Protein AF-A0A2V5UMR7-F1 (afdb_monomer_lite)

Radius of gyration: 14.41 Å; chains: 1; bounding box: 33×26×41 Å

Foldseek 3Di:
DPFDWDQLVRFPPVVNVQVLVQDVQKDDPVLSVVNRGDTFTKDKAFLVQDDDDDDDPDPVLVVVLVVCAPDDDTAFEAAVQFGADDNSVSVNCVVVVHGITIHTHPCVSVTDGDDHGSDGGD

Secondary structure (DSSP, 8-state):
----EEEGGGS-HHHHHHHHHHHHHHS-HHHHHHHHH-EEE-EEEEGGGS---PPP-SHHHHHHHHTTTTS-PPPEEEETTEEEE-HHHHHHHHHTT-SEEEEEEGGGGT----S--SEE--

Sequence (122 aa):
MRHRTCFFANLPFDLQVLIGDLVELAVDEAASRKLWLHAFRLHEIALTRFPHVALCGDYRDAGYTAKMLGRRLPPVVLCGDQWWDGRHRVYIARVEGKTRITAIDLKELGFRVPGEPLGILR

Structure (mmCIF, N/CA/C/O backbone):
data_AF-A0A2V5UMR7-F1
#
_entry.id   AF-A0A2V5UMR7-F1
#
loop_
_atom_site.group_PDB
_atom_site.id
_atom_site.type_symbol
_atom_site.label_atom_id
_atom_site.label_alt_id
_atom_site.label_comp_id
_atom_site.label_asym_id
_atom_site.label_entity_id
_atom_site.label_seq_id
_atom_site.pdbx_PDB_ins_code
_atom_site.Cartn_x
_atom_site.Cartn_y
_atom_site.Cartn_z
_atom_site.occupancy
_atom_site.B_iso_or_equiv
_atom_site.auth_seq_id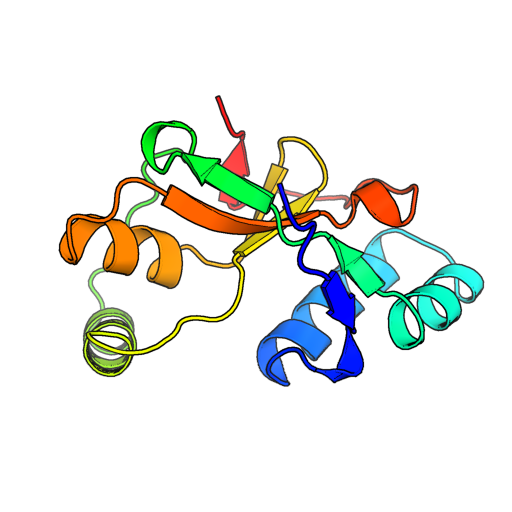
_atom_site.auth_comp_id
_atom_site.auth_asym_id
_atom_site.auth_atom_id
_atom_site.pdbx_PDB_model_num
ATOM 1 N N . MET A 1 1 ? -18.201 6.572 -10.270 1.00 43.62 1 MET A N 1
ATOM 2 C CA . MET A 1 1 ? -17.171 6.671 -9.209 1.00 43.62 1 MET A CA 1
ATOM 3 C C . MET A 1 1 ? -15.983 7.435 -9.777 1.00 43.62 1 MET A C 1
ATOM 5 O O . MET A 1 1 ? -15.536 7.081 -10.857 1.00 43.62 1 MET A O 1
ATOM 9 N N . ARG A 1 2 ? -15.510 8.514 -9.137 1.00 46.09 2 ARG A N 1
ATOM 10 C CA . ARG A 1 2 ? -14.299 9.214 -9.606 1.00 46.09 2 ARG A CA 1
ATOM 11 C C . ARG A 1 2 ? -13.091 8.340 -9.271 1.00 46.09 2 ARG A C 1
ATOM 13 O O . ARG A 1 2 ? -12.781 8.183 -8.093 1.00 46.09 2 ARG A O 1
ATOM 20 N N . HIS A 1 3 ? -12.445 7.761 -10.279 1.00 56.34 3 HIS A N 1
ATOM 21 C CA . HIS A 1 3 ? -11.174 7.066 -10.091 1.00 56.34 3 HIS A CA 1
ATOM 22 C C . HIS A 1 3 ? -10.145 8.091 -9.613 1.00 56.34 3 HIS A C 1
ATOM 24 O O . HIS A 1 3 ? -9.795 9.012 -10.348 1.00 56.34 3 HIS A O 1
ATOM 30 N N . ARG A 1 4 ? -9.720 7.986 -8.351 1.00 86.56 4 ARG A N 1
ATOM 31 C CA . ARG A 1 4 ? -8.616 8.799 -7.842 1.00 86.56 4 ARG A CA 1
ATOM 32 C C . ARG A 1 4 ? -7.319 8.141 -8.289 1.00 86.56 4 ARG A C 1
ATOM 34 O O . ARG A 1 4 ? -7.162 6.935 -8.122 1.00 86.56 4 ARG A O 1
ATOM 41 N N . THR A 1 5 ? -6.415 8.922 -8.856 1.00 89.81 5 THR A N 1
ATOM 42 C CA . THR A 1 5 ? -5.067 8.479 -9.211 1.00 89.81 5 THR A CA 1
ATOM 43 C C . THR A 1 5 ? -4.039 9.138 -8.298 1.00 89.81 5 THR A C 1
ATOM 45 O O . THR A 1 5 ? -4.301 10.183 -7.695 1.00 89.81 5 THR A O 1
ATOM 48 N N . CYS A 1 6 ? -2.878 8.509 -8.160 1.00 89.88 6 CYS A N 1
ATOM 49 C CA . CYS A 1 6 ? -1.734 9.027 -7.427 1.00 89.88 6 CYS A CA 1
ATOM 50 C C . CYS A 1 6 ? -0.466 8.746 -8.232 1.00 89.88 6 CYS A C 1
ATOM 52 O O . CYS A 1 6 ? -0.185 7.598 -8.563 1.00 89.88 6 CYS A O 1
ATOM 54 N N . PHE A 1 7 ? 0.282 9.797 -8.561 1.00 91.31 7 PHE A N 1
ATOM 55 C CA . PHE A 1 7 ? 1.599 9.630 -9.163 1.00 91.31 7 PHE A CA 1
ATOM 56 C C . PHE A 1 7 ? 2.567 9.027 -8.151 1.00 91.31 7 PHE A C 1
ATOM 58 O O . PHE A 1 7 ? 2.533 9.406 -6.979 1.00 91.31 7 PHE A O 1
ATOM 65 N N . PHE A 1 8 ? 3.453 8.147 -8.616 1.00 90.19 8 PHE A N 1
ATOM 66 C CA . PHE A 1 8 ? 4.531 7.583 -7.802 1.00 90.19 8 PHE A CA 1
ATOM 67 C C . PHE A 1 8 ? 5.311 8.666 -7.038 1.00 90.19 8 PHE A C 1
ATOM 69 O O . PHE A 1 8 ? 5.454 8.581 -5.822 1.00 90.19 8 PHE A O 1
ATOM 76 N N . ALA A 1 9 ? 5.686 9.748 -7.727 1.00 88.50 9 ALA A N 1
ATOM 77 C CA . ALA A 1 9 ? 6.415 10.880 -7.150 1.00 88.50 9 ALA A CA 1
ATOM 78 C C . ALA A 1 9 ? 5.668 11.621 -6.018 1.00 88.50 9 ALA A C 1
ATOM 80 O O . ALA A 1 9 ? 6.285 12.369 -5.263 1.00 88.50 9 ALA A O 1
ATOM 81 N N . ASN A 1 10 ? 4.352 11.418 -5.882 1.00 90.12 10 ASN A N 1
ATOM 82 C CA . ASN A 1 10 ? 3.533 12.024 -4.827 1.00 90.12 10 ASN A CA 1
ATOM 83 C C . ASN A 1 10 ? 3.350 11.105 -3.608 1.00 90.12 10 ASN A C 1
ATOM 85 O O . ASN A 1 10 ? 2.689 11.498 -2.642 1.00 90.12 10 ASN A O 1
ATOM 89 N N . LEU A 1 11 ? 3.873 9.878 -3.646 1.00 90.38 11 LEU A N 1
ATOM 90 C CA . LEU A 1 11 ? 3.886 8.999 -2.482 1.00 90.38 11 LEU A CA 1
ATOM 91 C C . LEU A 1 11 ? 4.908 9.507 -1.452 1.00 90.38 11 LEU A C 1
ATOM 93 O O . LEU A 1 11 ? 5.876 10.171 -1.816 1.00 90.38 11 LEU A O 1
ATOM 97 N N . PRO A 1 12 ? 4.731 9.206 -0.159 1.00 90.50 12 PRO A N 1
ATOM 98 C CA . PRO A 1 12 ? 5.791 9.371 0.830 1.00 90.50 12 PRO A CA 1
ATOM 99 C C . PRO A 1 12 ? 7.112 8.736 0.383 1.00 90.50 12 PRO A C 1
ATOM 101 O O . PRO A 1 12 ? 7.111 7.687 -0.259 1.00 90.50 12 PRO A O 1
ATOM 104 N N . PHE A 1 13 ? 8.231 9.378 0.720 1.00 88.94 13 PHE A N 1
ATOM 105 C CA . PHE A 1 13 ? 9.561 8.970 0.259 1.00 88.94 13 PHE A CA 1
ATOM 106 C C . PHE A 1 13 ? 9.915 7.523 0.636 1.00 88.94 13 PHE A C 1
ATOM 108 O O . PHE A 1 13 ? 10.455 6.790 -0.183 1.00 88.94 13 PHE A O 1
ATOM 115 N N . ASP A 1 14 ? 9.549 7.084 1.839 1.00 87.38 14 ASP A N 1
ATOM 116 C CA . ASP A 1 14 ? 9.723 5.702 2.297 1.00 87.38 14 ASP A CA 1
ATOM 117 C C . ASP A 1 14 ? 8.971 4.692 1.416 1.00 87.38 14 ASP A C 1
ATOM 119 O O . ASP A 1 14 ? 9.514 3.643 1.074 1.00 87.38 14 ASP A O 1
ATOM 123 N N . LEU A 1 15 ? 7.754 5.028 0.980 1.00 90.81 15 LEU A N 1
ATOM 124 C CA . LEU A 1 15 ? 7.017 4.214 0.013 1.00 90.81 15 LEU A CA 1
ATOM 125 C C . LEU A 1 15 ? 7.621 4.261 -1.386 1.00 90.81 15 LEU A C 1
ATOM 127 O O . LEU A 1 15 ? 7.583 3.247 -2.078 1.00 90.81 15 LEU A O 1
ATOM 131 N N . GLN A 1 16 ? 8.169 5.401 -1.810 1.00 92.06 16 GLN A N 1
ATOM 132 C CA . GLN A 1 16 ? 8.859 5.487 -3.097 1.00 92.06 16 GLN A CA 1
ATOM 133 C C . GLN A 1 16 ? 10.072 4.555 -3.130 1.00 92.06 16 GLN A C 1
ATOM 135 O O . GLN A 1 16 ? 10.208 3.794 -4.082 1.00 92.06 16 GLN A O 1
ATOM 140 N N . VAL A 1 17 ? 10.896 4.566 -2.076 1.00 90.62 17 VAL A N 1
ATOM 141 C CA . VAL A 1 17 ? 12.055 3.670 -1.942 1.00 90.62 17 VAL A CA 1
ATOM 142 C C . VAL A 1 17 ? 11.611 2.208 -1.965 1.00 90.62 17 VAL A C 1
ATOM 144 O O . VAL A 1 17 ? 12.063 1.460 -2.821 1.00 90.62 17 VAL A O 1
ATOM 147 N N . LEU A 1 18 ? 10.648 1.824 -1.117 1.00 91.00 18 LEU A N 1
ATOM 148 C CA . LEU A 1 18 ? 10.158 0.442 -1.057 1.00 91.00 18 LEU A CA 1
ATOM 149 C C . LEU A 1 18 ? 9.631 -0.052 -2.409 1.00 91.00 18 LEU A C 1
ATOM 151 O O . LEU A 1 18 ? 9.919 -1.168 -2.823 1.00 91.00 18 LEU A O 1
ATOM 155 N N . ILE A 1 19 ? 8.830 0.756 -3.102 1.00 91.25 19 ILE A N 1
ATOM 156 C CA . ILE A 1 19 ? 8.288 0.369 -4.409 1.00 91.25 19 ILE A CA 1
ATOM 157 C C . ILE A 1 19 ? 9.401 0.318 -5.459 1.00 91.25 19 ILE A C 1
ATOM 159 O O . ILE A 1 19 ? 9.357 -0.561 -6.314 1.00 91.25 19 ILE A O 1
ATOM 163 N N . GLY A 1 20 ? 10.380 1.226 -5.390 1.00 89.06 20 GLY A N 1
ATOM 164 C CA . GLY A 1 20 ? 11.586 1.188 -6.214 1.00 89.06 20 GLY A CA 1
ATOM 165 C C . GLY A 1 20 ? 12.307 -0.149 -6.077 1.00 89.06 20 GLY A C 1
ATOM 166 O O . GLY A 1 20 ? 12.477 -0.835 -7.079 1.00 89.06 20 GLY A O 1
ATOM 167 N N . ASP A 1 21 ? 12.588 -0.575 -4.844 1.00 89.00 21 ASP A N 1
ATOM 168 C CA . ASP A 1 21 ? 13.245 -1.856 -4.559 1.00 89.00 21 ASP A CA 1
ATOM 169 C C . ASP A 1 21 ? 12.437 -3.046 -5.113 1.00 89.00 21 ASP A C 1
ATOM 171 O O . ASP A 1 21 ? 12.982 -3.934 -5.765 1.00 89.00 21 ASP A O 1
ATOM 175 N N . LEU A 1 22 ? 11.110 -3.066 -4.911 1.00 88.88 22 LEU A N 1
ATOM 176 C CA . LEU A 1 22 ? 10.250 -4.144 -5.430 1.00 88.88 22 LEU A CA 1
ATOM 177 C C . LEU A 1 22 ? 10.205 -4.180 -6.963 1.00 88.88 22 LEU A C 1
ATOM 179 O O . LEU A 1 22 ? 10.079 -5.257 -7.547 1.00 88.88 22 LEU A O 1
ATOM 183 N N . VAL A 1 23 ? 10.267 -3.017 -7.612 1.00 87.12 23 VAL A N 1
ATOM 184 C CA . VAL A 1 23 ? 10.323 -2.896 -9.073 1.00 87.12 23 VAL A CA 1
ATOM 185 C C . VAL A 1 23 ? 11.686 -3.376 -9.569 1.00 87.12 23 VAL A C 1
ATOM 187 O O . VAL A 1 23 ? 11.730 -4.232 -10.441 1.00 87.12 23 VAL A O 1
ATOM 190 N N . GLU A 1 24 ? 12.792 -2.923 -8.984 1.00 85.06 24 GLU A N 1
ATOM 191 C CA . GLU A 1 24 ? 14.142 -3.370 -9.361 1.00 85.06 24 GLU A CA 1
ATOM 192 C C . GLU A 1 24 ? 14.325 -4.889 -9.226 1.00 85.06 24 GLU A C 1
ATOM 194 O O . GLU A 1 24 ? 14.982 -5.511 -10.057 1.00 85.06 24 GLU A O 1
ATOM 199 N N . LEU A 1 25 ? 13.687 -5.514 -8.232 1.00 81.75 25 LEU A N 1
ATOM 200 C CA . LEU A 1 25 ? 13.699 -6.971 -8.067 1.00 81.75 25 LEU A CA 1
ATOM 201 C C . LEU A 1 25 ? 12.894 -7.722 -9.138 1.00 81.75 25 LEU A C 1
ATOM 203 O O . LEU A 1 25 ? 13.142 -8.905 -9.373 1.00 81.75 25 LEU A O 1
ATOM 207 N N . ALA A 1 26 ? 11.894 -7.082 -9.744 1.00 79.75 26 ALA A N 1
ATOM 208 C CA . ALA A 1 26 ? 10.906 -7.745 -10.590 1.00 79.75 26 ALA A CA 1
ATOM 209 C C . ALA A 1 26 ? 11.125 -7.548 -12.095 1.00 79.75 26 ALA A C 1
ATOM 211 O O . ALA A 1 26 ? 10.601 -8.332 -12.891 1.00 79.75 26 ALA A O 1
ATOM 212 N N . VAL A 1 27 ? 11.826 -6.490 -12.505 1.00 76.88 27 VAL A N 1
ATOM 213 C CA . VAL A 1 27 ? 11.863 -6.040 -13.903 1.00 76.88 27 VAL A CA 1
ATOM 214 C C . VAL A 1 27 ? 13.211 -5.447 -14.307 1.00 76.88 27 VAL A C 1
ATOM 216 O O . VAL A 1 27 ? 14.033 -5.080 -13.476 1.00 76.88 27 VAL A O 1
ATOM 219 N N . ASP A 1 28 ? 13.422 -5.356 -15.622 1.00 68.25 28 ASP A N 1
ATOM 220 C CA . ASP A 1 28 ? 14.575 -4.687 -16.217 1.00 68.25 28 ASP A CA 1
ATOM 221 C C . ASP A 1 28 ? 14.529 -3.150 -16.060 1.00 68.25 28 ASP A C 1
ATOM 223 O O . ASP A 1 28 ? 13.535 -2.538 -15.651 1.00 68.25 28 ASP A O 1
ATOM 227 N N . GLU A 1 29 ? 15.631 -2.502 -16.435 1.00 65.31 29 GLU A N 1
ATOM 228 C CA . GLU A 1 29 ? 15.854 -1.056 -16.323 1.00 65.31 29 GLU A CA 1
ATOM 229 C C . GLU A 1 29 ? 14.760 -0.204 -17.016 1.00 65.31 29 GLU A C 1
ATOM 231 O O . GLU A 1 29 ? 14.494 0.940 -16.627 1.00 65.31 29 GLU A O 1
ATOM 236 N N . ALA A 1 30 ? 14.061 -0.753 -18.021 1.00 65.00 30 ALA A N 1
ATOM 237 C CA . ALA A 1 30 ? 13.022 -0.044 -18.768 1.00 65.00 30 ALA A CA 1
ATOM 238 C C . ALA A 1 30 ? 11.729 0.151 -17.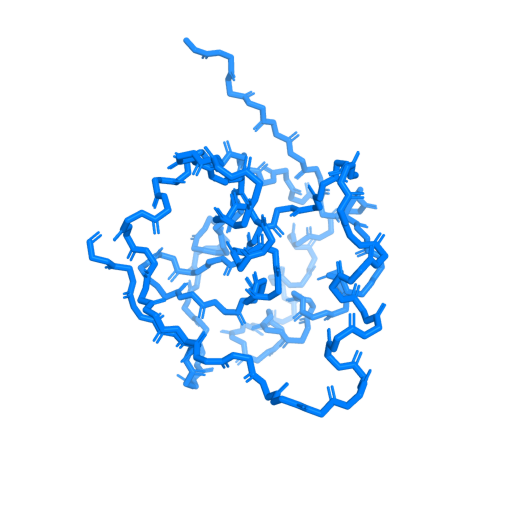958 1.00 65.00 30 ALA A C 1
ATOM 240 O O . ALA A 1 30 ? 11.008 1.137 -18.156 1.00 65.00 30 ALA A O 1
ATOM 241 N N . ALA A 1 31 ? 11.425 -0.747 -17.025 1.00 65.12 31 ALA A N 1
ATOM 242 C CA . ALA A 1 31 ? 10.259 -0.620 -16.158 1.00 65.12 31 ALA A CA 1
ATOM 243 C C . ALA A 1 31 ? 10.477 0.376 -15.006 1.00 65.12 31 ALA A C 1
ATOM 245 O O . ALA A 1 31 ? 9.526 1.044 -14.593 1.00 65.12 31 ALA A O 1
ATOM 246 N N . SER A 1 32 ? 11.726 0.580 -14.575 1.00 70.38 32 SER A N 1
ATOM 247 C CA . SER A 1 32 ? 12.080 1.614 -13.591 1.00 70.38 32 SER A CA 1
ATOM 248 C C . SER A 1 32 ? 11.766 3.031 -14.107 1.00 70.38 32 SER A C 1
ATOM 250 O O . SER A 1 32 ? 11.216 3.869 -13.390 1.00 70.38 32 SER A O 1
ATOM 252 N N . ARG A 1 33 ? 11.957 3.294 -15.412 1.00 72.94 33 ARG A N 1
ATOM 253 C CA . ARG A 1 33 ? 11.520 4.565 -16.032 1.00 72.94 33 ARG A CA 1
ATOM 254 C C . ARG A 1 33 ? 10.001 4.730 -16.078 1.00 72.94 33 ARG A C 1
ATOM 256 O O . ARG A 1 33 ? 9.511 5.849 -15.926 1.00 72.94 33 ARG A O 1
ATOM 263 N N . LYS A 1 34 ? 9.249 3.644 -16.288 1.00 78.31 34 LYS A N 1
ATOM 264 C CA . LYS A 1 34 ? 7.776 3.693 -16.287 1.00 78.31 34 LYS A CA 1
ATOM 265 C C . LYS A 1 34 ? 7.238 4.071 -14.910 1.00 78.31 34 LYS A C 1
ATOM 267 O O . LYS A 1 34 ? 6.293 4.848 -14.848 1.00 78.31 34 LYS A O 1
ATOM 272 N N . LEU A 1 35 ? 7.862 3.583 -13.835 1.00 85.19 35 LEU A N 1
ATOM 273 C CA . LEU A 1 35 ? 7.449 3.847 -12.456 1.00 85.19 35 LEU A CA 1
ATOM 274 C C . LEU A 1 35 ? 7.355 5.348 -12.145 1.00 85.19 35 LEU A C 1
ATOM 276 O O . LEU A 1 35 ? 6.332 5.803 -11.638 1.00 85.19 35 LEU A O 1
ATOM 280 N N . TRP A 1 36 ? 8.382 6.124 -12.503 1.00 81.62 36 TRP A N 1
ATOM 281 C CA . TRP A 1 36 ? 8.460 7.556 -12.186 1.00 81.62 36 TRP A CA 1
ATOM 282 C C . TRP A 1 36 ? 7.327 8.395 -12.781 1.00 81.62 36 TRP A C 1
ATOM 284 O O . TRP A 1 36 ? 6.892 9.373 -12.172 1.00 81.62 36 TRP A O 1
ATOM 294 N N . LEU A 1 37 ? 6.834 8.003 -13.954 1.00 85.00 37 LEU A N 1
ATOM 295 C CA . LEU A 1 37 ? 5.745 8.688 -14.651 1.00 85.00 37 LEU A CA 1
ATOM 296 C C . LEU A 1 37 ? 4.381 8.033 -14.400 1.00 85.00 37 LEU A C 1
ATOM 298 O O . LEU A 1 37 ? 3.359 8.536 -14.872 1.00 85.00 37 LEU A O 1
ATOM 302 N N . HIS A 1 38 ? 4.343 6.914 -13.673 1.00 88.44 38 HIS A N 1
ATOM 303 C CA . HIS A 1 38 ? 3.125 6.135 -13.509 1.00 88.44 38 HIS A CA 1
ATOM 304 C C . HIS A 1 38 ? 2.147 6.811 -12.550 1.00 88.44 38 HIS A C 1
ATOM 306 O O . HIS A 1 38 ? 2.492 7.220 -11.436 1.00 88.44 38 HIS A O 1
ATOM 312 N N . ALA A 1 39 ? 0.890 6.883 -12.982 1.00 91.56 39 ALA A N 1
ATOM 313 C CA . ALA A 1 39 ? -0.236 7.320 -12.173 1.00 91.56 39 ALA A CA 1
ATOM 314 C C . ALA A 1 39 ? -1.026 6.093 -11.709 1.00 91.56 39 ALA A C 1
ATOM 316 O O . ALA A 1 39 ? -1.927 5.625 -12.407 1.00 91.56 39 ALA A O 1
ATOM 317 N N . PHE A 1 40 ? -0.707 5.593 -10.516 1.00 92.75 40 PHE A N 1
ATOM 318 C CA . PHE A 1 40 ? -1.417 4.465 -9.923 1.00 92.75 40 PHE A CA 1
ATOM 319 C C . PHE A 1 40 ? -2.879 4.804 -9.684 1.00 92.75 40 PHE A C 1
ATOM 321 O O . PHE A 1 40 ? -3.212 5.894 -9.198 1.00 92.75 40 PHE A O 1
ATOM 328 N N . ARG A 1 41 ? -3.769 3.850 -9.951 1.00 94.12 41 ARG A N 1
ATOM 329 C CA . ARG A 1 41 ? -5.150 3.954 -9.479 1.00 94.12 41 ARG A CA 1
ATOM 330 C C . ARG A 1 41 ? -5.183 3.691 -7.976 1.00 94.12 41 ARG A C 1
ATOM 332 O O . ARG A 1 41 ? -4.545 2.776 -7.469 1.00 94.12 41 ARG A O 1
ATOM 339 N N . LEU A 1 42 ? -5.949 4.508 -7.258 1.00 94.06 42 LEU A N 1
ATOM 340 C CA . LEU A 1 42 ? -6.236 4.285 -5.848 1.00 94.06 42 LEU A CA 1
ATOM 341 C C . LEU A 1 42 ? -7.463 3.384 -5.728 1.00 94.06 42 LEU A C 1
ATOM 343 O O . LEU A 1 42 ? -8.579 3.777 -6.081 1.00 94.06 42 LEU A O 1
ATOM 347 N N . HIS A 1 43 ? -7.248 2.185 -5.206 1.00 94.12 43 HIS A N 1
ATOM 348 C CA . HIS A 1 43 ? -8.283 1.188 -4.965 1.00 94.12 43 HIS A CA 1
ATOM 349 C C . HIS A 1 43 ? -8.753 1.269 -3.518 1.00 94.12 43 HIS A C 1
ATOM 351 O O . HIS A 1 43 ? -7.937 1.346 -2.606 1.00 94.12 43 HIS A O 1
ATOM 357 N N . GLU A 1 44 ? -10.060 1.218 -3.278 1.00 95.25 44 GLU A N 1
ATOM 358 C CA . GLU A 1 44 ? -10.586 1.059 -1.919 1.00 95.25 44 GLU A CA 1
ATOM 359 C C . GLU A 1 44 ? -10.832 -0.422 -1.634 1.00 95.25 44 GLU A C 1
ATOM 361 O O . GLU A 1 44 ? -11.800 -1.014 -2.123 1.00 95.25 44 GLU A O 1
ATOM 366 N N . ILE A 1 45 ? -9.983 -1.024 -0.812 1.00 95.88 45 ILE A N 1
ATOM 367 C CA . ILE A 1 45 ? -10.042 -2.447 -0.479 1.00 95.88 45 ILE A CA 1
ATOM 368 C C . ILE A 1 45 ? -10.708 -2.620 0.883 1.00 95.88 45 ILE A C 1
ATOM 370 O O . ILE A 1 45 ? -10.400 -1.895 1.829 1.00 95.88 45 ILE A O 1
ATOM 374 N N . ALA A 1 46 ? -11.638 -3.570 0.989 1.00 96.38 46 ALA A N 1
ATOM 375 C CA . ALA A 1 46 ? -12.261 -3.905 2.264 1.00 96.38 46 ALA A CA 1
ATOM 376 C C . ALA A 1 46 ? -11.227 -4.509 3.227 1.00 96.38 46 ALA A C 1
ATOM 378 O O . ALA A 1 46 ? -10.472 -5.410 2.859 1.00 96.38 46 ALA A O 1
ATOM 379 N N . LEU A 1 47 ? -11.209 -4.036 4.474 1.00 95.56 47 LEU A N 1
ATOM 380 C CA . LEU A 1 47 ? -10.239 -4.469 5.487 1.00 95.56 47 LEU A CA 1
ATOM 381 C C . LEU A 1 47 ? -10.386 -5.945 5.878 1.00 95.56 47 LEU A C 1
ATOM 383 O O . LEU A 1 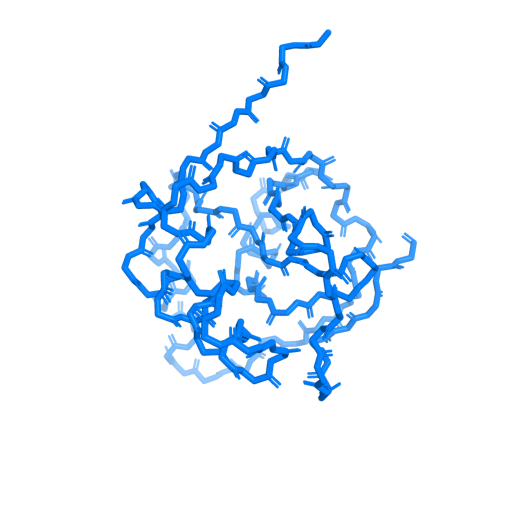47 ? -9.431 -6.535 6.384 1.00 95.56 47 LEU A O 1
ATOM 387 N N . THR A 1 48 ? -11.549 -6.544 5.618 1.00 95.75 48 THR A N 1
ATOM 388 C CA . THR A 1 48 ? -11.827 -7.975 5.807 1.00 95.75 48 THR A CA 1
ATOM 389 C C . THR A 1 48 ? -11.064 -8.872 4.834 1.00 95.75 48 THR A C 1
ATOM 391 O O . THR A 1 48 ? -10.879 -10.049 5.124 1.00 95.75 48 THR A O 1
ATOM 394 N N . ARG A 1 49 ? -10.589 -8.330 3.704 1.00 96.25 49 ARG A N 1
ATOM 395 C CA . ARG A 1 49 ? -9.793 -9.080 2.720 1.00 96.25 49 ARG A CA 1
ATOM 396 C C . ARG A 1 49 ? -8.351 -9.290 3.164 1.00 96.25 49 ARG A C 1
ATOM 398 O O . ARG A 1 49 ? -7.702 -10.224 2.704 1.00 96.25 49 ARG A O 1
ATOM 405 N N . PHE A 1 50 ? -7.842 -8.417 4.034 1.00 95.88 50 PHE A N 1
ATOM 406 C CA . PHE A 1 50 ? -6.471 -8.500 4.523 1.00 95.88 50 PHE A CA 1
ATOM 407 C C . PHE A 1 50 ? -6.355 -9.598 5.583 1.00 95.88 50 PHE A C 1
ATOM 409 O O . PHE A 1 50 ? -7.131 -9.589 6.547 1.00 95.88 50 PHE A O 1
ATOM 416 N N . PRO A 1 51 ? -5.369 -10.503 5.480 1.00 92.44 51 PRO A N 1
ATOM 417 C CA . PRO A 1 51 ? -5.114 -11.460 6.543 1.00 92.44 51 PRO A CA 1
ATOM 418 C C . PRO A 1 51 ? -4.750 -10.736 7.846 1.00 92.44 51 PRO A C 1
ATOM 420 O O . PRO A 1 51 ? -4.294 -9.588 7.861 1.00 92.44 51 PRO A O 1
ATOM 423 N N . HIS A 1 52 ? -4.981 -11.400 8.975 1.00 85.44 52 HIS A N 1
ATOM 424 C CA . HIS A 1 52 ? -4.492 -10.910 10.257 1.00 85.44 52 HIS A CA 1
ATOM 425 C C . HIS A 1 52 ? -2.993 -11.183 10.355 1.00 85.44 52 HIS A C 1
ATOM 427 O O . HIS A 1 52 ? -2.575 -12.322 10.526 1.00 85.44 52 HIS A O 1
ATOM 433 N N . VAL A 1 53 ? -2.201 -10.120 10.245 1.00 81.44 53 VAL A N 1
ATOM 434 C CA . VAL A 1 53 ? -0.759 -10.137 10.499 1.00 81.44 53 VAL A CA 1
ATOM 435 C C . VAL A 1 53 ? -0.533 -9.428 11.828 1.00 81.44 53 VAL A C 1
ATOM 437 O O . VAL A 1 53 ? -0.970 -8.287 11.998 1.00 81.44 53 VAL A O 1
ATOM 440 N N . ALA A 1 54 ? 0.088 -10.116 12.785 1.00 74.38 54 ALA A N 1
ATOM 441 C CA . ALA A 1 54 ? 0.405 -9.529 14.080 1.00 74.38 54 ALA A CA 1
ATOM 442 C C . ALA A 1 54 ? 1.423 -8.390 13.906 1.00 74.38 54 ALA A C 1
ATOM 444 O O . ALA A 1 54 ? 2.380 -8.515 13.139 1.00 74.38 54 ALA A O 1
ATOM 445 N N . LEU A 1 55 ? 1.219 -7.282 14.619 1.00 75.31 55 LEU A N 1
ATOM 446 C CA . LEU A 1 55 ? 2.290 -6.310 14.824 1.00 75.31 55 LEU A CA 1
ATOM 447 C C . LEU A 1 55 ? 3.259 -6.877 15.862 1.00 75.31 55 LEU A C 1
ATOM 449 O O . LEU A 1 55 ? 2.829 -7.572 16.787 1.00 75.31 55 LEU A O 1
ATOM 453 N N . CYS A 1 56 ? 4.555 -6.605 15.713 1.00 63.97 56 CYS A N 1
ATOM 454 C CA . CYS A 1 56 ? 5.500 -6.959 16.759 1.00 63.97 56 CYS A CA 1
ATOM 455 C C . CYS A 1 56 ? 5.156 -6.086 17.971 1.00 63.97 56 CYS A C 1
ATOM 457 O O . CYS A 1 56 ? 5.001 -4.878 17.842 1.00 63.97 56 CYS A O 1
ATOM 459 N N . GLY A 1 57 ? 4.984 -6.671 19.156 1.00 55.50 57 GLY A N 1
ATOM 460 C CA . GLY A 1 57 ? 4.613 -5.921 20.364 1.00 55.50 57 GLY A CA 1
ATOM 461 C C . GLY A 1 57 ? 5.740 -5.055 20.937 1.00 55.50 57 GLY A C 1
ATOM 462 O O . GLY A 1 57 ? 5.691 -4.703 22.114 1.00 55.50 57 GLY A O 1
ATOM 463 N N . ASP A 1 58 ? 6.787 -4.769 20.160 1.00 59.00 58 ASP A N 1
ATOM 464 C CA . ASP A 1 58 ? 7.900 -3.963 20.632 1.00 59.00 58 ASP A CA 1
ATOM 465 C C . ASP A 1 58 ? 7.504 -2.480 20.765 1.00 59.00 58 ASP A C 1
ATOM 467 O O . ASP A 1 58 ? 6.538 -1.986 20.174 1.00 59.00 58 ASP A O 1
ATOM 471 N N . TYR A 1 59 ? 8.249 -1.741 21.592 1.00 54.50 59 TYR A N 1
ATOM 472 C CA . TYR A 1 59 ? 7.925 -0.342 21.888 1.00 54.50 59 TYR A CA 1
ATOM 473 C C . TYR A 1 59 ? 7.942 0.555 20.630 1.00 54.50 59 TYR A C 1
ATOM 475 O O . TYR A 1 59 ? 7.320 1.623 20.617 1.00 54.50 59 TYR A O 1
ATOM 483 N N . ARG A 1 60 ? 8.649 0.134 19.569 1.00 59.09 60 ARG A N 1
ATOM 484 C CA . ARG A 1 60 ? 8.810 0.905 18.333 1.00 59.09 60 ARG A CA 1
ATOM 485 C C . A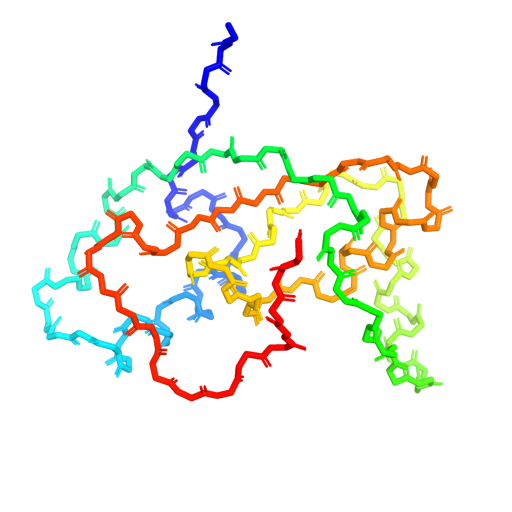RG A 1 60 ? 7.541 0.834 17.497 1.00 59.09 60 ARG A C 1
ATOM 487 O O . ARG A 1 60 ? 7.081 1.877 17.034 1.00 59.09 60 ARG A O 1
ATOM 494 N N . ASP A 1 61 ? 6.934 -0.343 17.385 1.00 62.41 61 ASP A N 1
ATOM 495 C CA . ASP A 1 61 ? 5.662 -0.541 16.688 1.00 62.41 61 ASP A CA 1
ATOM 496 C C . ASP A 1 61 ? 4.514 0.208 17.384 1.00 62.41 61 ASP A C 1
ATOM 498 O O . ASP A 1 61 ? 3.701 0.858 16.717 1.00 62.41 61 ASP A O 1
ATOM 502 N N . ALA A 1 62 ? 4.486 0.227 18.720 1.00 63.16 62 ALA A N 1
ATOM 503 C CA . ALA A 1 62 ? 3.500 0.995 19.489 1.00 63.16 62 ALA A CA 1
ATOM 504 C C . ALA A 1 62 ? 3.667 2.519 19.305 1.00 63.16 62 ALA A C 1
ATOM 506 O O . ALA A 1 62 ? 2.699 3.238 19.048 1.00 63.16 62 ALA A O 1
ATOM 507 N N . GLY A 1 63 ? 4.902 3.027 19.374 1.00 64.69 63 GLY A N 1
ATOM 508 C CA . GLY A 1 63 ? 5.187 4.449 19.164 1.00 64.69 63 GLY A CA 1
ATOM 509 C C . GLY A 1 63 ? 4.940 4.914 17.724 1.00 64.69 63 GLY A C 1
ATOM 510 O O . GLY A 1 63 ? 4.514 6.049 17.498 1.00 64.69 63 GLY A O 1
ATOM 511 N N . TYR A 1 64 ? 5.186 4.049 16.741 1.00 68.69 64 TYR A N 1
ATOM 512 C CA . TYR A 1 64 ? 4.956 4.338 15.326 1.00 68.69 64 TYR A CA 1
ATOM 513 C C . TYR A 1 64 ? 3.461 4.347 14.979 1.00 68.69 64 TYR A C 1
ATOM 515 O O . TYR A 1 64 ? 2.984 5.276 14.326 1.00 68.69 64 TYR A O 1
ATOM 523 N N . THR A 1 65 ? 2.694 3.381 15.492 1.00 72.88 65 THR A N 1
ATOM 524 C CA . THR A 1 65 ? 1.234 3.319 15.305 1.00 72.88 65 THR A CA 1
ATOM 525 C C . THR A 1 65 ? 0.504 4.467 16.005 1.00 72.88 65 THR A C 1
ATOM 527 O O . THR A 1 65 ? -0.396 5.062 15.412 1.00 72.88 65 THR A O 1
ATOM 530 N N . ALA A 1 66 ? 0.936 4.883 17.200 1.00 73.31 66 ALA A N 1
ATOM 531 C CA . ALA A 1 66 ? 0.363 6.044 17.888 1.00 73.31 66 ALA A CA 1
ATOM 532 C C . ALA A 1 66 ? 0.460 7.339 17.056 1.00 73.31 66 ALA A C 1
ATOM 534 O O . ALA A 1 66 ? -0.475 8.138 17.029 1.00 73.31 66 ALA A O 1
ATOM 535 N N . LYS A 1 67 ? 1.558 7.530 16.312 1.00 78.81 67 LYS A N 1
ATOM 536 C CA . LYS A 1 67 ? 1.757 8.697 15.431 1.00 78.81 67 LYS A CA 1
ATOM 537 C C . LYS A 1 67 ? 0.861 8.689 14.187 1.00 78.81 67 LYS A C 1
ATOM 539 O O . LYS A 1 67 ? 0.770 9.714 13.512 1.00 78.81 67 LYS A O 1
ATOM 544 N N . MET A 1 68 ? 0.238 7.557 13.861 1.00 80.75 68 MET A N 1
ATOM 545 C CA . MET A 1 68 ? -0.615 7.374 12.682 1.00 80.75 68 MET A CA 1
ATOM 546 C C . MET A 1 68 ? -2.101 7.635 12.953 1.00 80.75 68 MET A C 1
ATOM 548 O O . MET A 1 68 ? -2.837 7.917 12.007 1.00 80.75 68 MET A O 1
ATOM 552 N N . LEU A 1 69 ? -2.536 7.573 14.213 1.00 80.75 69 LEU A N 1
ATOM 553 C CA . LEU A 1 69 ? -3.928 7.807 14.600 1.00 80.75 69 LEU A CA 1
ATOM 554 C C . LEU A 1 69 ? -4.405 9.210 14.199 1.00 80.75 69 LEU A C 1
ATOM 556 O O . LEU A 1 69 ? -3.695 10.203 14.364 1.00 80.75 69 LEU A O 1
ATOM 560 N N . GLY A 1 70 ? -5.618 9.289 13.655 1.00 77.88 70 GLY A N 1
ATOM 561 C CA . GLY A 1 70 ? -6.261 10.529 13.221 1.00 77.88 70 GLY A CA 1
ATOM 562 C C . GLY A 1 70 ? -5.651 11.154 11.964 1.00 77.88 70 GLY A C 1
ATOM 563 O O . GLY A 1 70 ? -6.084 12.228 11.545 1.00 77.88 70 GLY A O 1
ATOM 564 N N . ARG A 1 71 ? -4.653 10.516 11.336 1.00 83.12 71 ARG A N 1
ATOM 565 C CA . ARG A 1 71 ? -3.986 11.042 10.139 1.00 83.12 71 ARG A CA 1
ATOM 566 C C . ARG A 1 71 ? -4.539 10.434 8.859 1.00 83.12 71 ARG A C 1
ATOM 568 O O . ARG A 1 71 ? -5.013 9.299 8.805 1.00 83.12 71 ARG A O 1
ATOM 575 N N . ARG A 1 72 ? -4.403 11.187 7.766 1.00 82.69 72 ARG A N 1
ATOM 576 C CA . ARG A 1 72 ? -4.564 10.631 6.422 1.00 82.69 72 ARG A CA 1
ATOM 577 C C . ARG A 1 72 ? -3.349 9.761 6.110 1.00 82.69 72 ARG A C 1
ATOM 579 O O . ARG A 1 72 ? -2.257 10.278 5.895 1.00 82.69 72 ARG A O 1
ATOM 586 N N . LEU A 1 73 ? -3.558 8.451 6.092 1.00 87.06 73 LEU A N 1
ATOM 587 C CA . LEU A 1 73 ? -2.504 7.484 5.813 1.00 87.06 73 LEU A CA 1
ATOM 588 C C . LEU A 1 73 ? -2.271 7.335 4.303 1.00 87.06 73 LEU A C 1
ATOM 590 O O . LEU A 1 73 ? -3.228 7.432 3.523 1.00 87.06 73 LEU A O 1
ATOM 594 N N . PRO A 1 74 ? -1.019 7.097 3.880 1.00 91.00 74 PRO A N 1
ATOM 595 C CA . PRO A 1 74 ? -0.729 6.762 2.495 1.00 91.00 74 PRO A CA 1
ATOM 596 C C . PRO A 1 74 ? -1.305 5.383 2.132 1.00 91.00 74 PRO A C 1
ATOM 598 O O . PRO A 1 74 ? -1.646 4.600 3.028 1.00 91.00 74 PRO A O 1
ATOM 601 N N . PRO A 1 75 ? -1.442 5.070 0.832 1.00 94.31 75 PRO A N 1
ATOM 602 C CA . PRO A 1 75 ? -1.987 3.788 0.412 1.00 94.31 75 PRO A CA 1
ATOM 603 C C . PRO A 1 75 ? -1.127 2.606 0.882 1.00 94.31 75 PRO A C 1
ATOM 605 O O . PRO A 1 75 ? 0.072 2.725 1.146 1.00 94.31 75 PRO A O 1
ATOM 608 N N . VAL A 1 76 ? -1.756 1.443 1.007 1.00 96.06 76 VAL A N 1
ATOM 609 C CA . VAL A 1 76 ? -1.048 0.159 1.121 1.00 96.06 76 VAL A CA 1
ATOM 610 C C . VAL A 1 76 ? -0.568 -0.296 -0.258 1.00 96.06 76 VAL A C 1
ATOM 612 O O . VAL A 1 76 ? -1.102 0.153 -1.275 1.00 96.06 76 VAL A O 1
ATOM 615 N N . VAL A 1 77 ? 0.435 -1.172 -0.296 1.00 96.56 77 VAL A N 1
ATOM 616 C CA . VAL A 1 77 ? 1.039 -1.640 -1.554 1.00 96.56 77 VAL A CA 1
ATOM 617 C C . VAL A 1 77 ? 0.621 -3.079 -1.819 1.00 96.56 77 VAL A C 1
ATOM 619 O O . VAL A 1 77 ? 0.810 -3.952 -0.967 1.00 96.56 77 VAL A O 1
ATOM 622 N N . LEU A 1 78 ? 0.049 -3.313 -2.998 1.00 96.62 78 LEU A N 1
ATOM 623 C CA . LEU A 1 78 ? -0.357 -4.624 -3.495 1.00 96.62 78 LEU A CA 1
ATOM 624 C C . LEU A 1 78 ? 0.378 -4.961 -4.797 1.00 96.62 78 LEU A C 1
ATOM 626 O O . LEU A 1 78 ? 0.844 -4.069 -5.500 1.00 96.62 78 LEU A O 1
ATOM 630 N N . CYS A 1 79 ? 0.426 -6.243 -5.141 1.00 94.50 79 CYS A N 1
ATOM 631 C CA . CYS A 1 79 ? 0.713 -6.722 -6.490 1.00 94.50 79 CYS A CA 1
ATOM 632 C C . CYS A 1 79 ? -0.306 -7.822 -6.820 1.00 94.50 79 CYS A C 1
ATOM 634 O O . CYS A 1 79 ? -0.142 -8.983 -6.445 1.00 94.50 79 CYS A O 1
ATOM 636 N N . GLY A 1 80 ? -1.421 -7.447 -7.446 1.00 93.94 80 GLY A N 1
ATOM 637 C CA . GLY A 1 80 ? -2.588 -8.309 -7.592 1.00 93.94 80 GLY A CA 1
ATOM 638 C C . GLY A 1 80 ? -3.221 -8.646 -6.239 1.00 93.94 80 GLY A C 1
ATOM 639 O O . GLY A 1 80 ? -3.722 -7.772 -5.536 1.00 93.94 80 GLY A O 1
ATOM 640 N N . ASP A 1 81 ? -3.235 -9.928 -5.886 1.00 95.38 81 ASP A N 1
ATOM 641 C CA . ASP A 1 81 ? -3.723 -10.440 -4.601 1.00 95.38 81 ASP A CA 1
ATOM 642 C C . ASP A 1 81 ? -2.644 -10.460 -3.506 1.00 95.38 81 ASP A C 1
ATOM 644 O O . ASP A 1 81 ? -2.967 -10.672 -2.336 1.00 95.38 81 ASP A O 1
ATOM 648 N N . GLN A 1 82 ? -1.382 -10.197 -3.848 1.00 95.62 82 GLN A N 1
ATOM 649 C CA . GLN A 1 82 ? -0.279 -10.157 -2.895 1.00 95.62 82 GLN A CA 1
ATOM 650 C C . GLN A 1 82 ? -0.235 -8.821 -2.150 1.00 95.62 82 GLN A C 1
ATOM 652 O O . GLN A 1 82 ? -0.215 -7.753 -2.766 1.00 95.62 82 GLN A O 1
ATOM 657 N N . TRP A 1 83 ? -0.164 -8.875 -0.823 1.00 96.00 83 TRP A N 1
ATOM 658 C CA . TRP A 1 83 ? -0.009 -7.710 0.040 1.00 96.00 83 TRP A CA 1
ATOM 659 C C . TRP A 1 83 ? 1.455 -7.516 0.443 1.00 96.00 83 TRP A C 1
ATOM 661 O O . TRP A 1 83 ? 2.010 -8.346 1.155 1.00 96.00 83 TRP A O 1
ATOM 671 N N . TRP A 1 84 ? 2.069 -6.411 0.016 1.0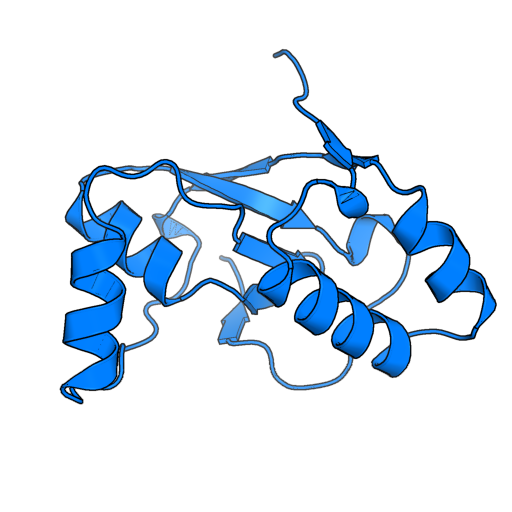0 95.00 84 TRP A N 1
ATOM 672 C CA . TRP A 1 84 ? 3.512 -6.184 0.161 1.00 95.00 84 TRP A CA 1
ATOM 673 C C . TRP A 1 84 ? 3.882 -5.173 1.245 1.00 95.00 84 TRP A C 1
ATOM 675 O O . TRP A 1 84 ? 4.881 -5.363 1.929 1.00 95.00 84 TRP A O 1
ATOM 685 N N . ASP A 1 85 ? 3.076 -4.128 1.452 1.00 94.12 85 ASP A N 1
ATOM 686 C CA . ASP A 1 85 ? 3.350 -3.144 2.505 1.00 94.12 85 ASP A CA 1
ATOM 687 C C . ASP A 1 85 ? 2.081 -2.549 3.127 1.00 94.12 85 ASP A C 1
ATOM 689 O O . ASP A 1 85 ? 1.010 -2.495 2.516 1.00 94.12 85 ASP A O 1
ATOM 693 N N . GLY A 1 86 ? 2.215 -2.056 4.359 1.00 92.31 86 GLY A N 1
ATOM 694 C CA . GLY A 1 86 ? 1.203 -1.266 5.046 1.00 92.31 86 GLY A CA 1
ATOM 695 C C . GLY A 1 86 ? 0.525 -1.975 6.211 1.00 92.31 86 GLY A C 1
ATOM 696 O O . GLY A 1 86 ? -0.583 -1.585 6.575 1.00 92.31 86 GLY A O 1
ATOM 697 N N . ARG A 1 87 ? 1.165 -2.979 6.831 1.00 92.56 87 ARG A N 1
ATOM 698 C CA . ARG A 1 87 ? 0.643 -3.680 8.030 1.00 92.56 87 ARG A CA 1
ATOM 699 C C . ARG A 1 87 ? 0.180 -2.737 9.132 1.00 92.56 87 ARG A C 1
ATOM 701 O O . ARG A 1 87 ? -0.945 -2.869 9.606 1.00 92.56 87 ARG A O 1
ATOM 708 N N . HIS A 1 88 ? 0.980 -1.726 9.472 1.00 90.62 88 HIS A N 1
ATOM 709 C CA . HIS A 1 88 ? 0.617 -0.743 10.494 1.00 90.62 88 HIS A CA 1
ATOM 710 C C . HIS A 1 88 ? -0.572 0.115 10.059 1.00 90.62 88 HIS A C 1
ATOM 712 O O . HIS A 1 88 ? -1.419 0.447 10.881 1.00 90.62 88 HIS A O 1
ATOM 718 N N . ARG A 1 89 ? -0.692 0.415 8.759 1.00 92.12 89 ARG A N 1
ATOM 719 C CA . ARG A 1 89 ? -1.805 1.202 8.207 1.00 92.12 89 ARG A CA 1
ATOM 720 C C . ARG A 1 89 ? -3.112 0.412 8.208 1.00 92.12 89 ARG A C 1
ATOM 722 O O . ARG A 1 89 ? -4.144 0.961 8.578 1.00 92.12 89 ARG A O 1
ATOM 729 N N . VAL A 1 90 ? -3.063 -0.879 7.871 1.00 93.62 90 VAL A N 1
ATOM 730 C CA . VAL A 1 90 ? -4.203 -1.804 7.997 1.00 93.62 90 VAL A CA 1
ATOM 731 C C . VAL A 1 90 ? -4.618 -1.947 9.458 1.00 93.62 90 VAL A C 1
ATOM 733 O O . VAL A 1 90 ? -5.805 -1.848 9.763 1.00 93.62 90 VAL A O 1
ATOM 736 N N . TYR A 1 91 ? -3.656 -2.139 10.364 1.00 91.62 91 TYR A N 1
ATOM 737 C CA . TYR A 1 91 ? -3.922 -2.227 11.798 1.00 91.62 91 TYR A CA 1
ATOM 738 C C . TYR A 1 91 ? -4.599 -0.959 12.327 1.00 91.62 91 TYR A C 1
ATOM 740 O O . TYR A 1 91 ? -5.678 -1.046 12.906 1.00 91.62 91 TYR A O 1
ATOM 748 N N . ILE A 1 92 ? -4.026 0.219 12.066 1.00 90.44 92 ILE A N 1
ATOM 749 C CA . ILE A 1 92 ? -4.607 1.489 12.512 1.00 90.44 92 ILE A CA 1
ATOM 750 C C . ILE A 1 92 ? -5.985 1.715 11.901 1.00 90.44 92 ILE A C 1
ATOM 752 O O . ILE A 1 92 ? -6.900 2.092 12.621 1.00 90.44 92 ILE A O 1
ATOM 756 N N . ALA A 1 93 ? -6.182 1.417 10.616 1.00 91.56 93 ALA A N 1
ATOM 757 C CA . ALA A 1 93 ? -7.497 1.558 10.004 1.00 91.56 93 ALA A CA 1
ATOM 758 C C . ALA A 1 93 ? -8.554 0.672 10.690 1.00 91.56 93 ALA A C 1
ATOM 760 O O . ALA A 1 93 ? -9.686 1.116 10.871 1.00 91.56 93 ALA A O 1
ATOM 761 N N . ARG A 1 94 ? -8.186 -0.541 11.128 1.00 91.75 94 ARG A N 1
ATOM 762 C CA . ARG A 1 94 ? -9.063 -1.408 11.935 1.00 91.75 94 ARG A CA 1
ATOM 763 C C . ARG A 1 94 ? -9.337 -0.819 13.319 1.00 91.75 94 ARG A C 1
ATOM 765 O O . ARG A 1 94 ? -10.490 -0.798 13.733 1.00 91.75 94 ARG A O 1
ATOM 772 N N . VAL A 1 95 ? -8.307 -0.322 14.008 1.00 89.75 95 VAL A N 1
ATOM 773 C CA . VAL A 1 95 ? -8.440 0.324 15.330 1.00 89.75 95 VAL A CA 1
ATOM 774 C C . VAL A 1 95 ? -9.342 1.559 15.261 1.00 89.75 95 VAL A C 1
ATOM 776 O O . VAL A 1 95 ? -10.156 1.777 16.149 1.00 89.75 95 VAL A O 1
ATOM 779 N N . GLU A 1 96 ? -9.259 2.332 14.180 1.00 90.06 96 GLU A N 1
ATOM 780 C CA . GLU A 1 96 ? -10.115 3.497 13.922 1.00 90.06 96 GLU A CA 1
ATOM 781 C C . GLU A 1 96 ? -11.539 3.127 13.463 1.00 90.06 96 GLU A C 1
ATOM 783 O O . GLU A 1 96 ? -12.321 4.011 13.118 1.00 90.06 96 GLU A O 1
ATOM 788 N N . GLY A 1 97 ? -11.887 1.837 13.409 1.00 92.69 97 GLY A N 1
ATOM 789 C CA . GLY A 1 97 ? -13.215 1.375 13.002 1.00 92.69 97 GLY A CA 1
ATOM 790 C C . GLY A 1 97 ? -13.526 1.581 11.517 1.00 92.69 97 GLY A C 1
ATOM 791 O O . GLY A 1 97 ? -14.691 1.555 11.117 1.00 92.69 97 GLY A O 1
ATOM 792 N N . LYS A 1 98 ? -12.511 1.791 10.669 1.00 93.75 98 LYS A N 1
ATOM 793 C CA . LYS A 1 98 ? -12.710 1.869 9.218 1.00 93.75 98 LYS A CA 1
ATOM 794 C C . LYS A 1 98 ? -13.078 0.487 8.681 1.00 93.75 98 LYS A C 1
ATOM 796 O O . LYS A 1 98 ? -12.685 -0.544 9.220 1.00 93.75 98 LYS A O 1
ATOM 801 N N . THR A 1 99 ? -13.797 0.466 7.563 1.00 95.44 99 THR A N 1
ATOM 802 C CA . THR A 1 99 ? -14.157 -0.771 6.845 1.00 95.44 99 THR A CA 1
ATOM 803 C C . THR A 1 99 ? -13.340 -0.970 5.571 1.00 95.44 99 THR A C 1
ATOM 805 O O . THR A 1 99 ? -13.267 -2.081 5.042 1.00 95.44 99 THR A O 1
ATOM 808 N N . ARG A 1 100 ? -12.697 0.095 5.076 1.00 95.81 100 ARG A N 1
ATOM 809 C CA . ARG A 1 100 ? -11.910 0.105 3.840 1.00 95.81 100 ARG A CA 1
ATOM 810 C C . ARG A 1 100 ? -10.614 0.885 4.020 1.00 95.81 100 ARG A C 1
ATOM 812 O O . ARG A 1 100 ? -10.527 1.776 4.865 1.00 95.81 100 ARG A O 1
ATOM 819 N N . ILE A 1 101 ? -9.630 0.564 3.191 1.00 95.44 101 ILE A N 1
ATOM 820 C CA . ILE A 1 101 ? -8.347 1.260 3.108 1.00 95.44 101 ILE A CA 1
ATOM 821 C C . ILE A 1 101 ? -7.954 1.470 1.647 1.00 95.44 101 ILE A C 1
ATOM 823 O O . ILE A 1 101 ? -8.312 0.680 0.773 1.00 95.44 101 ILE A O 1
ATOM 827 N N . THR A 1 102 ? -7.225 2.548 1.386 1.00 95.69 102 THR A N 1
ATOM 828 C CA . THR A 1 102 ? -6.710 2.852 0.053 1.00 95.69 102 THR A CA 1
ATOM 829 C C . THR A 1 102 ? -5.483 1.998 -0.255 1.00 95.69 102 THR A C 1
ATOM 831 O O . THR A 1 102 ? -4.590 1.891 0.583 1.00 95.69 102 THR A O 1
ATOM 834 N N . ALA A 1 103 ? -5.404 1.455 -1.464 1.00 96.25 103 ALA A N 1
ATOM 835 C CA . ALA A 1 103 ? -4.282 0.678 -1.971 1.00 96.25 103 ALA A CA 1
ATOM 836 C C . ALA A 1 103 ? -3.850 1.158 -3.363 1.00 96.25 103 ALA A C 1
ATOM 838 O O . ALA A 1 103 ? -4.666 1.690 -4.118 1.00 96.25 103 ALA A O 1
ATOM 839 N N . ILE A 1 104 ? -2.584 0.930 -3.699 1.00 95.81 104 ILE A N 1
ATOM 840 C CA . ILE A 1 104 ? -2.070 0.937 -5.075 1.00 95.81 104 ILE A CA 1
ATOM 841 C C . ILE A 1 104 ? -1.691 -0.489 -5.471 1.00 95.81 104 ILE A C 1
ATOM 843 O O . ILE A 1 104 ? -1.332 -1.289 -4.605 1.00 95.81 104 ILE A O 1
ATOM 847 N N . ASP A 1 105 ? -1.774 -0.800 -6.763 1.00 94.62 105 ASP A N 1
ATOM 848 C CA . ASP A 1 105 ? -1.463 -2.131 -7.287 1.00 94.62 105 ASP A CA 1
ATOM 849 C C . ASP A 1 105 ? -0.302 -2.070 -8.288 1.00 94.62 105 ASP A C 1
ATOM 851 O O . ASP A 1 105 ? -0.427 -1.526 -9.385 1.00 94.62 105 ASP A O 1
ATOM 855 N N . LEU A 1 106 ? 0.836 -2.659 -7.919 1.00 92.50 106 LEU A N 1
ATOM 856 C CA . LEU A 1 106 ? 2.024 -2.761 -8.765 1.00 92.50 106 LEU A CA 1
ATOM 857 C C . LEU A 1 106 ? 1.798 -3.651 -9.991 1.00 92.50 106 LEU A C 1
ATOM 859 O O . LEU A 1 106 ? 2.505 -3.501 -10.983 1.00 92.50 106 LEU A O 1
ATOM 863 N N . LYS A 1 107 ? 0.775 -4.519 -9.993 1.00 91.31 107 LYS A N 1
ATOM 864 C CA . LYS A 1 107 ? 0.387 -5.292 -11.183 1.00 91.31 107 LYS A CA 1
ATOM 865 C C . LYS A 1 107 ? 0.001 -4.386 -12.357 1.00 91.31 107 LYS A C 1
ATOM 867 O O . LYS A 1 107 ? 0.094 -4.817 -13.505 1.00 91.31 107 LYS A O 1
ATOM 872 N N . GLU A 1 108 ? -0.373 -3.128 -12.102 1.00 91.06 108 GLU A N 1
ATOM 873 C CA . GLU A 1 108 ? -0.596 -2.114 -13.145 1.00 91.06 108 GLU A CA 1
ATOM 874 C C . GLU A 1 108 ? 0.642 -1.878 -14.028 1.00 91.06 108 GLU A C 1
ATOM 876 O O . GLU A 1 108 ? 0.499 -1.450 -15.171 1.00 91.06 108 GLU A O 1
ATOM 881 N N . LEU A 1 109 ? 1.842 -2.196 -13.533 1.00 87.94 109 LEU A N 1
ATOM 882 C CA . LEU A 1 109 ? 3.105 -2.086 -14.266 1.00 87.94 109 LEU A CA 1
ATOM 883 C C . LEU A 1 109 ? 3.429 -3.332 -15.111 1.00 87.94 109 LEU A C 1
ATOM 885 O O . LEU A 1 109 ? 4.416 -3.334 -15.845 1.00 87.94 109 LEU A O 1
ATOM 889 N N . GLY A 1 110 ? 2.594 -4.374 -15.053 1.00 86.81 110 GLY A N 1
ATOM 890 C CA . GLY A 1 110 ? 2.699 -5.555 -15.912 1.00 86.81 110 GLY A CA 1
ATOM 891 C C . GLY A 1 110 ? 3.658 -6.643 -15.425 1.00 86.81 110 GLY A C 1
ATOM 892 O O . GLY A 1 110 ? 3.988 -7.532 -16.204 1.00 86.81 110 GLY A O 1
ATOM 893 N N . PHE A 1 111 ? 4.082 -6.609 -14.160 1.00 84.50 111 PHE A N 1
ATOM 894 C CA . PHE A 1 111 ? 4.966 -7.620 -13.574 1.00 84.50 111 PHE A CA 1
ATOM 895 C C . PHE A 1 111 ? 4.376 -8.265 -12.314 1.00 84.50 111 PHE A C 1
ATOM 897 O O . PHE A 1 111 ? 3.317 -7.870 -11.818 1.00 84.50 111 PHE A O 1
ATOM 904 N N . ARG A 1 112 ? 5.075 -9.286 -11.808 1.00 85.81 112 ARG A N 1
ATOM 905 C CA . ARG A 1 112 ? 4.869 -9.867 -10.476 1.00 85.81 112 ARG A CA 1
ATOM 906 C C . ARG A 1 112 ? 6.122 -9.651 -9.647 1.00 85.81 112 ARG A C 1
ATOM 908 O O . ARG A 1 112 ? 7.219 -9.792 -10.174 1.00 85.81 112 ARG A O 1
ATOM 915 N N . VAL A 1 113 ? 5.951 -9.331 -8.372 1.00 86.94 113 VAL A N 1
ATOM 916 C CA . VAL A 1 113 ? 7.079 -9.194 -7.450 1.00 86.94 113 VAL A CA 1
ATOM 917 C C . VAL A 1 113 ? 7.512 -10.594 -6.986 1.00 86.94 113 VAL A C 1
ATOM 919 O O . VAL A 1 113 ? 6.657 -11.361 -6.526 1.00 86.94 113 VAL A O 1
ATOM 922 N N . PRO A 1 114 ? 8.798 -10.967 -7.112 1.00 85.94 114 PRO A N 1
ATOM 923 C CA . PRO A 1 114 ? 9.309 -12.210 -6.545 1.00 85.94 114 PRO A CA 1
ATOM 924 C C . PRO A 1 114 ? 9.474 -12.098 -5.020 1.00 85.94 114 PRO A C 1
ATOM 926 O O . PRO A 1 114 ? 9.808 -11.038 -4.500 1.00 85.94 114 PRO A O 1
ATOM 929 N N . GLY A 1 115 ? 9.282 -13.207 -4.299 1.00 87.44 115 GLY A N 1
ATOM 930 C CA . GLY A 1 115 ? 9.495 -13.288 -2.849 1.00 87.44 115 GLY A CA 1
ATOM 931 C C . GLY A 1 115 ? 8.222 -13.549 -2.044 1.00 87.44 115 GLY A C 1
ATOM 932 O O . GLY A 1 115 ? 7.202 -13.985 -2.582 1.00 87.44 115 GLY A O 1
ATOM 933 N N . GLU A 1 116 ? 8.304 -13.305 -0.737 1.00 91.75 116 GLU A N 1
ATOM 934 C CA . GLU A 1 116 ? 7.230 -13.588 0.216 1.00 91.75 116 GLU A CA 1
ATOM 935 C C . GLU A 1 116 ? 6.458 -12.307 0.576 1.00 91.75 116 GLU A C 1
ATOM 937 O O . GLU A 1 116 ? 7.014 -11.418 1.227 1.00 91.75 116 GLU A O 1
ATOM 942 N N . PRO A 1 117 ? 5.177 -12.181 0.179 1.00 93.56 117 PRO A N 1
ATOM 943 C CA . PRO A 1 117 ? 4.349 -11.060 0.606 1.00 93.56 117 PRO A CA 1
ATOM 944 C C . PRO A 1 117 ? 3.980 -11.182 2.092 1.00 93.56 117 PRO A C 1
ATOM 946 O O . PRO A 1 117 ? 3.965 -12.273 2.660 1.00 93.56 117 PRO A O 1
ATOM 949 N N . LEU A 1 118 ? 3.553 -10.074 2.706 1.00 93.12 118 LEU A N 1
ATOM 950 C CA . LEU A 1 118 ? 2.978 -10.065 4.062 1.00 93.12 118 LEU A CA 1
ATOM 951 C C . LEU A 1 118 ? 1.740 -10.969 4.172 1.00 93.12 118 LEU A C 1
ATOM 953 O O . LEU A 1 118 ? 1.406 -11.453 5.253 1.00 93.12 118 LEU A O 1
ATOM 957 N N . GLY A 1 119 ? 1.032 -11.165 3.060 1.00 94.25 119 GLY A N 1
ATOM 958 C CA . GLY A 1 119 ? -0.050 -12.129 2.948 1.00 94.25 119 GLY A CA 1
ATOM 959 C C . GLY A 1 119 ? -0.788 -12.044 1.616 1.00 94.25 119 GLY A C 1
ATOM 960 O O . GLY A 1 119 ? -0.451 -11.238 0.750 1.00 94.25 119 GLY A O 1
ATOM 961 N N . ILE A 1 120 ? -1.815 -12.879 1.467 1.00 95.88 120 ILE A N 1
ATOM 962 C CA . ILE A 1 120 ? -2.670 -12.932 0.275 1.00 95.88 120 ILE A CA 1
ATOM 963 C C . ILE A 1 120 ? 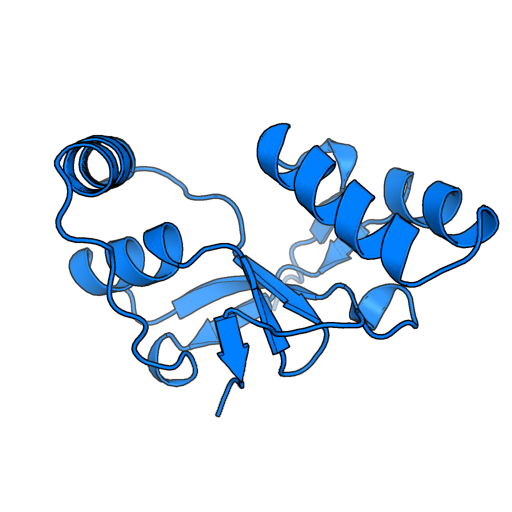-4.069 -12.429 0.629 1.00 95.88 120 ILE A C 1
ATOM 965 O O . ILE A 1 120 ? -4.653 -12.856 1.631 1.00 95.88 120 ILE A O 1
ATOM 969 N N . LEU A 1 121 ? -4.595 -11.517 -0.185 1.00 94.88 121 LEU A N 1
ATOM 970 C CA . LEU A 1 121 ? -5.954 -11.000 -0.062 1.00 94.88 121 LEU A CA 1
ATOM 971 C C . LEU A 1 121 ? -6.977 -12.088 -0.405 1.00 94.88 121 LEU A C 1
ATOM 973 O O . LEU A 1 121 ? -6.853 -12.754 -1.431 1.00 94.88 121 LEU A O 1
ATOM 977 N N . ARG A 1 122 ? -8.013 -12.225 0.427 1.00 91.44 122 ARG A N 1
ATOM 978 C CA . ARG A 1 122 ? -9.136 -13.155 0.208 1.00 91.44 122 ARG A CA 1
ATOM 979 C C . ARG A 1 122 ? -10.371 -12.460 -0.350 1.00 91.44 122 ARG A C 1
ATOM 981 O O . ARG A 1 122 ? -10.489 -11.223 -0.185 1.00 91.44 122 ARG A O 1
#

pLDDT: mean 85.57, std 11.77, range [43.62, 96.62]